Protein AF-A0AAV2DBG2-F1 (afdb_monomer)

Radius of gyration: 15.27 Å; Cα contacts (8 Å, |Δi|>4): 123; chains: 1; bounding box: 31×28×44 Å

Solvent-accessible surface area (backbone atoms only — not comparable to full-atom values): 5952 Å² total; per-residue (Å²): 140,67,103,68,85,64,84,69,66,57,93,91,35,74,80,79,72,72,84,87,57,95,86,74,41,93,91,76,61,77,81,51,56,43,74,41,77,48,75,40,67,80,60,55,74,90,48,40,33,52,67,55,46,46,57,58,35,48,79,74,28,49,59,74,46,64,34,68,58,26,55,67,49,47,97,58,87,45,36,39,35,35,25,40,32,59,64,86,46,84,74,92,127

Sequence (93 aa):
MNAFGGPWLLGDTYPTVHHWFKGFDPWTSEIKSTLVWVQLPELPVEFINAEAVMIIAKLIGRPVRVDRATEAGARAKFARACVEVNLTKPLLS

Mean predicted aligned error: 7.82 Å

Secondary structure (DSSP, 8-state):
--TT-PPP-BTTB--------TT--TTT----EEEEEEEEET--GGG-SHHHHHHHHHHHSEEEEE-HHHHTT---SEEEEEEEEETTSPPP-

Structure (mmCIF, N/CA/C/O backbone):
data_AF-A0AAV2DBG2-F1
#
_entry.id   AF-A0AAV2DBG2-F1
#
loop_
_atom_site.group_PDB
_atom_site.id
_atom_site.type_symbol
_atom_site.label_atom_id
_atom_site.label_alt_id
_atom_site.label_comp_id
_atom_site.label_asym_id
_atom_site.label_entity_id
_atom_site.label_seq_id
_atom_site.pdbx_PDB_ins_code
_atom_site.Cartn_x
_atom_site.Cartn_y
_atom_site.Cartn_z
_atom_site.occupancy
_atom_site.B_iso_or_equiv
_atom_site.auth_seq_id
_atom_site.auth_comp_id
_atom_site.auth_asym_id
_atom_site.auth_atom_id
_atom_site.pdbx_PDB_model_num
ATOM 1 N N . MET A 1 1 ? 9.038 -18.095 6.205 1.00 38.97 1 MET A N 1
ATOM 2 C CA . MET A 1 1 ? 9.323 -17.688 4.812 1.00 38.97 1 MET A CA 1
ATOM 3 C C . MET A 1 1 ? 8.678 -18.733 3.928 1.00 38.97 1 MET A C 1
ATOM 5 O O . MET A 1 1 ? 9.136 -19.865 3.915 1.00 38.97 1 MET A O 1
ATOM 9 N N . ASN A 1 2 ? 7.568 -18.389 3.286 1.00 37.97 2 ASN A N 1
ATOM 10 C CA . ASN A 1 2 ? 6.718 -19.318 2.551 1.00 37.97 2 ASN A CA 1
ATOM 11 C C . ASN A 1 2 ? 6.761 -18.831 1.103 1.00 37.97 2 ASN A C 1
ATOM 13 O O . ASN A 1 2 ? 6.592 -17.636 0.857 1.00 37.97 2 ASN A O 1
ATOM 17 N N . ALA A 1 3 ? 7.023 -19.736 0.166 1.00 38.84 3 ALA A N 1
ATOM 18 C CA . ALA A 1 3 ? 7.479 -19.461 -1.198 1.00 38.84 3 ALA A CA 1
ATOM 19 C C . ALA A 1 3 ? 6.492 -18.719 -2.131 1.00 38.84 3 ALA A C 1
ATOM 21 O O . ALA A 1 3 ? 6.745 -18.640 -3.328 1.00 38.84 3 ALA A O 1
ATOM 22 N N . PHE A 1 4 ? 5.396 -18.146 -1.620 1.00 45.66 4 PHE A N 1
ATOM 23 C CA . PHE A 1 4 ? 4.339 -17.555 -2.448 1.00 45.66 4 PHE A CA 1
ATOM 24 C C . PHE A 1 4 ? 3.881 -16.151 -2.063 1.00 45.66 4 PHE A C 1
ATOM 26 O O . PHE A 1 4 ? 2.907 -15.693 -2.638 1.00 45.66 4 PHE A O 1
ATOM 33 N N . GLY A 1 5 ? 4.546 -15.444 -1.141 1.00 55.75 5 GLY A N 1
ATOM 34 C CA . GLY A 1 5 ? 4.310 -14.001 -0.933 1.00 55.75 5 GLY A CA 1
ATOM 35 C C . GLY A 1 5 ? 2.846 -13.573 -0.718 1.00 55.75 5 GLY A C 1
ATOM 36 O O . GLY A 1 5 ? 2.538 -12.396 -0.895 1.00 55.75 5 GLY A O 1
ATOM 37 N N . GLY A 1 6 ? 1.962 -14.515 -0.379 1.00 56.53 6 GLY A N 1
ATOM 38 C CA . GLY A 1 6 ? 0.558 -14.273 -0.096 1.00 56.53 6 GLY A CA 1
ATOM 39 C C . GLY A 1 6 ? 0.403 -13.584 1.255 1.00 56.53 6 GLY A C 1
ATOM 40 O O . GLY A 1 6 ? 1.332 -13.607 2.072 1.00 56.53 6 GLY A O 1
ATOM 41 N N . PRO A 1 7 ? -0.743 -12.939 1.496 1.00 59.91 7 PRO A N 1
ATOM 42 C CA . PRO A 1 7 ? -0.991 -12.277 2.763 1.00 59.91 7 PRO A CA 1
ATOM 43 C C . PRO A 1 7 ? -0.903 -13.294 3.910 1.00 59.91 7 PRO A C 1
ATOM 45 O O . PRO A 1 7 ? -1.388 -14.420 3.808 1.00 59.91 7 PRO A O 1
ATOM 48 N N . TRP A 1 8 ? -0.208 -12.914 4.982 1.00 65.38 8 TRP A N 1
ATOM 49 C CA . TRP A 1 8 ? -0.028 -13.768 6.151 1.00 65.38 8 TRP A CA 1
ATOM 50 C C . TRP A 1 8 ? -1.394 -14.019 6.786 1.00 65.38 8 TRP A C 1
ATOM 52 O O . TRP A 1 8 ? -2.057 -13.068 7.183 1.00 65.38 8 TRP A O 1
ATOM 62 N N . LEU A 1 9 ? -1.810 -15.278 6.871 1.00 71.69 9 LEU A N 1
ATOM 63 C CA . LEU A 1 9 ? -3.030 -15.690 7.558 1.00 71.69 9 LEU A CA 1
ATOM 64 C C . LEU A 1 9 ? -2.650 -16.390 8.861 1.00 71.69 9 LEU A C 1
ATOM 66 O O . LEU A 1 9 ? -1.785 -17.269 8.864 1.00 71.69 9 LEU A O 1
ATOM 70 N N . LEU A 1 10 ? -3.297 -16.010 9.959 1.00 73.44 10 LEU A N 1
ATOM 71 C CA . LEU A 1 10 ? -3.188 -16.692 11.245 1.00 73.44 10 LEU A CA 1
ATOM 72 C C . LEU A 1 10 ? -4.575 -17.209 11.626 1.00 73.44 10 LEU A C 1
ATOM 74 O O . LEU A 1 10 ? -5.460 -16.417 11.934 1.00 73.44 10 LEU A O 1
ATOM 78 N N . GLY A 1 1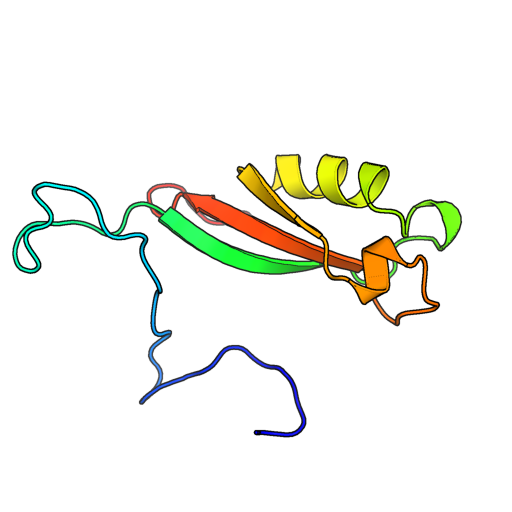1 ? -4.781 -18.528 11.542 1.00 76.00 11 GLY A N 1
ATOM 79 C CA . GLY A 1 11 ? -6.082 -19.153 11.821 1.00 76.00 11 GLY A CA 1
ATOM 80 C C . GLY A 1 11 ? -7.236 -18.515 11.038 1.00 76.00 11 GLY A C 1
ATOM 81 O O . GLY A 1 11 ? -8.216 -18.104 11.644 1.00 76.00 11 GLY A O 1
ATOM 82 N N . ASP A 1 12 ? -7.067 -18.348 9.722 1.00 72.56 12 ASP A N 1
ATOM 83 C CA . ASP A 1 12 ? -8.028 -17.720 8.795 1.00 72.56 12 ASP A CA 1
ATOM 84 C C . ASP A 1 12 ? -8.304 -16.222 9.012 1.00 72.56 12 ASP A C 1
ATOM 86 O O . ASP A 1 12 ? -9.173 -15.641 8.363 1.00 72.56 12 ASP A O 1
ATOM 90 N N . THR A 1 13 ? -7.519 -15.558 9.865 1.00 68.25 13 THR A N 1
ATOM 91 C CA . THR A 1 13 ? -7.592 -14.105 10.067 1.00 68.25 13 THR A CA 1
ATOM 92 C C . THR A 1 13 ? -6.384 -13.385 9.476 1.00 68.25 13 THR A C 1
ATOM 94 O O . THR A 1 13 ? -5.259 -13.893 9.499 1.00 68.25 13 THR A O 1
ATOM 97 N N . TYR A 1 14 ? -6.614 -12.178 8.953 1.00 71.75 14 TYR A N 1
ATOM 98 C CA . TYR A 1 14 ? -5.549 -11.274 8.530 1.00 71.75 14 TYR A CA 1
ATOM 99 C C . TYR A 1 14 ? -5.067 -10.454 9.733 1.00 71.75 14 TYR A C 1
ATOM 101 O O . TYR A 1 14 ? -5.840 -9.654 10.266 1.00 71.75 14 TYR A O 1
ATOM 109 N N . PRO A 1 15 ? -3.806 -10.605 10.169 1.00 72.25 15 PRO A N 1
ATOM 110 C CA . PRO A 1 15 ? -3.236 -9.733 11.173 1.00 72.25 15 PRO A CA 1
ATOM 111 C C . PRO A 1 15 ? -3.064 -8.337 10.570 1.00 72.25 15 PRO A C 1
ATOM 113 O O . PRO A 1 15 ? -2.268 -8.115 9.655 1.00 72.25 15 PRO A O 1
ATOM 116 N N . THR A 1 16 ? -3.831 -7.388 11.091 1.00 70.19 16 THR A N 1
ATOM 117 C CA . THR A 1 16 ? -3.788 -5.990 10.669 1.00 70.19 16 THR A CA 1
ATOM 118 C C . THR A 1 16 ? -2.728 -5.249 11.474 1.00 70.19 16 THR A C 1
ATOM 120 O O . THR A 1 16 ? -2.760 -5.249 12.704 1.00 70.19 16 THR A O 1
ATOM 123 N N . VAL A 1 17 ? -1.784 -4.596 10.794 1.00 71.19 17 VAL A N 1
ATOM 124 C CA . VAL A 1 17 ? -0.773 -3.757 11.450 1.00 71.19 17 VAL A CA 1
ATOM 125 C C . VAL A 1 17 ? -1.270 -2.318 11.471 1.00 71.19 17 VAL A C 1
ATOM 127 O O . VAL A 1 17 ? -1.482 -1.720 10.418 1.00 71.19 17 VAL A O 1
ATOM 130 N N . HIS A 1 18 ? -1.418 -1.756 12.668 1.00 71.31 18 HIS A N 1
ATOM 131 C CA . HIS A 1 18 ? -1.761 -0.351 12.864 1.00 71.31 18 HIS A CA 1
ATOM 132 C C . HIS A 1 18 ? -0.565 0.433 13.395 1.00 71.31 18 HIS A C 1
ATOM 134 O O . HIS A 1 18 ? 0.196 -0.052 14.234 1.00 71.31 18 HIS A O 1
ATOM 140 N N . HIS A 1 19 ? -0.424 1.676 12.940 1.00 72.25 19 HIS A N 1
ATOM 141 C CA . HIS A 1 19 ? 0.498 2.607 13.576 1.00 72.25 19 HIS A CA 1
ATOM 142 C C . HIS A 1 19 ? 0.026 2.914 14.997 1.00 72.25 19 HIS A C 1
ATOM 144 O O . HIS A 1 19 ? -1.138 3.251 15.216 1.00 72.25 19 HIS A O 1
ATOM 150 N N . TRP A 1 20 ? 0.952 2.828 15.950 1.00 78.12 20 TRP A N 1
ATOM 151 C CA . TRP A 1 20 ? 0.705 3.287 17.308 1.00 78.12 20 TRP A CA 1
ATOM 152 C C . TRP A 1 20 ? 0.402 4.789 17.307 1.00 78.12 20 TRP A C 1
ATOM 154 O O . TRP A 1 20 ? 1.075 5.565 16.623 1.00 78.12 20 TRP A O 1
ATOM 164 N N . PHE A 1 21 ? -0.583 5.203 18.100 1.00 79.94 21 PHE A N 1
ATOM 165 C CA . PHE A 1 21 ? -0.893 6.606 18.342 1.00 79.94 21 PHE A CA 1
ATOM 166 C C . PHE A 1 21 ? -1.167 6.841 19.830 1.00 79.94 21 PHE A C 1
ATOM 168 O O . PHE A 1 21 ? -1.570 5.939 20.569 1.00 79.94 21 PHE A O 1
ATOM 175 N N . LYS A 1 22 ? -0.936 8.075 20.284 1.00 85.69 22 LYS A N 1
ATOM 176 C CA . LYS A 1 22 ? -1.165 8.458 21.680 1.00 85.69 22 LYS A CA 1
ATOM 177 C C . LYS A 1 22 ? -2.660 8.360 22.003 1.00 85.69 22 LYS A C 1
ATOM 179 O O . LYS A 1 22 ? -3.465 9.001 21.338 1.00 85.69 22 LYS A O 1
ATOM 184 N N . GLY A 1 23 ? -3.007 7.604 23.043 1.00 83.69 23 GLY A N 1
ATOM 185 C CA . GLY A 1 23 ? -4.401 7.372 23.441 1.00 83.69 23 GLY A CA 1
ATOM 186 C C . GLY A 1 23 ? -5.055 6.159 22.777 1.00 83.69 23 GLY A C 1
ATOM 187 O O . GLY A 1 23 ? -6.267 6.013 22.878 1.00 83.69 23 GLY A O 1
ATOM 188 N N . PHE A 1 24 ? -4.277 5.297 22.117 1.00 83.38 24 PHE A N 1
ATOM 189 C CA . PHE A 1 24 ? -4.761 3.990 21.686 1.00 83.38 24 PHE A CA 1
ATOM 190 C C . PHE A 1 24 ? -5.201 3.153 22.894 1.00 83.38 24 PHE A C 1
ATOM 192 O O . PHE A 1 24 ? -4.402 2.877 23.791 1.00 83.38 24 PHE A O 1
ATOM 199 N N . ASP A 1 25 ? -6.463 2.737 22.881 1.00 85.56 25 ASP A N 1
ATOM 200 C CA . ASP A 1 25 ? -7.049 1.793 23.830 1.00 85.56 25 ASP A CA 1
ATOM 201 C C . ASP A 1 25 ? -7.486 0.530 23.070 1.00 85.56 25 ASP A C 1
ATOM 203 O O . ASP A 1 25 ? -8.383 0.622 22.227 1.00 85.56 25 ASP A O 1
ATOM 207 N N . PRO A 1 26 ? -6.892 -0.644 23.341 1.00 82.75 26 PRO A N 1
ATOM 208 C CA . PRO A 1 26 ? -7.190 -1.872 22.608 1.00 82.75 26 PRO A CA 1
ATOM 209 C C . PRO A 1 26 ? -8.642 -2.350 22.749 1.00 82.75 26 PRO A C 1
ATOM 211 O O . PRO A 1 26 ? -9.078 -3.162 21.938 1.00 82.75 26 PRO A O 1
ATOM 214 N N . TRP A 1 27 ? -9.388 -1.873 23.750 1.00 86.06 27 TRP A N 1
ATOM 215 C CA . TRP A 1 27 ? -10.769 -2.299 23.992 1.00 86.06 27 TRP A CA 1
ATOM 216 C C . TRP A 1 27 ? -11.808 -1.447 23.264 1.00 86.06 27 TRP A C 1
ATOM 218 O O . TRP A 1 27 ? -12.908 -1.923 22.999 1.00 86.06 27 TRP A O 1
ATOM 228 N N . THR A 1 28 ? -11.474 -0.195 22.947 1.00 86.38 28 THR A N 1
ATOM 229 C CA . THR A 1 28 ? -12.412 0.776 22.355 1.00 86.38 28 THR A CA 1
ATOM 230 C C . THR A 1 28 ? -11.970 1.293 20.991 1.00 86.38 28 THR A C 1
ATOM 232 O O . THR A 1 28 ? -12.775 1.859 20.252 1.00 86.38 28 THR A O 1
ATOM 235 N N . SER A 1 29 ? -10.699 1.108 20.631 1.00 83.56 29 SER A N 1
ATOM 236 C CA . SER A 1 29 ? -10.167 1.601 19.364 1.00 83.56 29 SER A CA 1
ATOM 237 C C . SER A 1 29 ? -10.640 0.739 18.203 1.00 83.56 29 SER A C 1
ATOM 239 O O . SER A 1 29 ? -10.313 -0.441 18.102 1.00 83.56 29 SER A O 1
ATOM 241 N N . GLU A 1 30 ? -11.348 1.366 17.273 1.00 83.50 30 GLU A N 1
ATOM 242 C CA . GLU A 1 30 ? -11.715 0.749 16.004 1.00 83.50 30 GLU A CA 1
ATOM 243 C C . GLU A 1 30 ? -10.605 0.913 14.962 1.00 83.50 30 GLU A C 1
ATOM 245 O O . GLU A 1 30 ? -10.053 2.001 14.763 1.00 83.50 30 GLU A O 1
ATOM 250 N N . ILE A 1 31 ? -10.330 -0.168 14.234 1.00 82.94 31 ILE A N 1
ATOM 251 C CA . ILE A 1 31 ? -9.429 -0.174 13.080 1.00 82.94 31 ILE A CA 1
ATOM 252 C C . ILE A 1 31 ? -10.178 0.428 11.886 1.00 82.94 31 ILE A C 1
ATOM 254 O O . ILE A 1 31 ? -11.014 -0.225 11.265 1.00 82.94 31 ILE A O 1
ATOM 258 N N . LYS A 1 32 ? -9.880 1.690 11.561 1.00 87.06 32 LYS A N 1
ATOM 259 C CA . LYS A 1 32 ? -10.544 2.429 10.466 1.00 87.06 32 LYS A CA 1
ATOM 260 C C . LYS A 1 32 ? -9.773 2.397 9.151 1.00 87.06 32 LYS A C 1
ATOM 262 O O . LYS A 1 32 ? -10.350 2.677 8.102 1.00 87.06 32 LYS A O 1
ATOM 267 N N . SER A 1 33 ? -8.486 2.066 9.182 1.00 88.31 33 SER A N 1
ATOM 268 C CA . SER A 1 33 ? -7.659 1.943 7.985 1.00 88.31 33 SER A CA 1
ATOM 269 C C . SER A 1 33 ? -6.662 0.8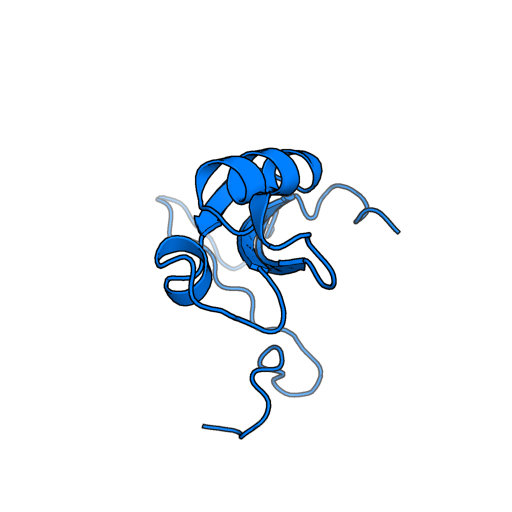01 8.113 1.00 88.31 33 SER A C 1
ATOM 271 O O . SER A 1 33 ? -6.369 0.328 9.204 1.00 88.31 33 SER A O 1
ATOM 273 N N . THR A 1 34 ? -6.143 0.325 6.989 1.00 87.44 34 THR A N 1
ATOM 274 C CA . THR A 1 34 ? -5.057 -0.658 6.981 1.00 87.44 34 THR A CA 1
ATOM 275 C C . THR A 1 34 ? -4.154 -0.457 5.775 1.00 87.44 34 THR A C 1
ATOM 277 O O 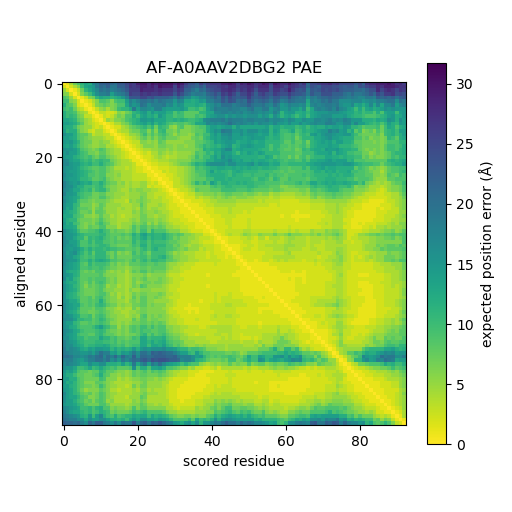. THR A 1 34 ? -4.573 0.086 4.752 1.00 87.44 34 THR A O 1
ATOM 280 N N . LEU A 1 35 ? -2.903 -0.894 5.901 1.00 88.81 35 LEU A N 1
ATOM 281 C CA . LEU A 1 35 ? -1.950 -0.944 4.803 1.00 88.81 35 LEU A CA 1
ATOM 282 C C . LEU A 1 35 ? -2.130 -2.244 4.021 1.00 88.81 35 LEU A C 1
ATOM 284 O O . LEU A 1 35 ? -1.940 -3.334 4.559 1.00 88.81 35 LEU A O 1
ATOM 288 N N . VAL A 1 36 ? -2.432 -2.123 2.732 1.00 87.50 36 VAL A N 1
ATOM 289 C CA . VAL A 1 36 ? -2.522 -3.251 1.801 1.00 87.50 36 VAL A CA 1
ATOM 290 C C . VAL A 1 36 ? -1.497 -3.104 0.690 1.00 87.50 36 VAL A C 1
ATOM 292 O O . VAL A 1 36 ? -1.227 -2.007 0.205 1.00 87.50 36 VAL A O 1
ATOM 295 N N . TRP A 1 37 ? -0.925 -4.226 0.265 1.00 89.19 37 TRP A N 1
ATOM 296 C CA . TRP A 1 37 ? -0.104 -4.271 -0.938 1.00 89.19 37 TRP A CA 1
ATOM 297 C C . TRP A 1 37 ? -0.985 -4.623 -2.129 1.00 89.19 37 TRP A C 1
ATOM 299 O O . TRP A 1 37 ? -1.448 -5.753 -2.246 1.00 89.19 37 TRP A O 1
ATOM 309 N N . VAL A 1 38 ? -1.189 -3.659 -3.019 1.00 89.81 38 VAL A N 1
ATOM 310 C CA . VAL A 1 38 ? -1.928 -3.849 -4.264 1.00 89.81 38 VAL A CA 1
ATOM 311 C C . VAL A 1 38 ? -0.958 -4.280 -5.353 1.00 89.81 38 VAL A C 1
ATOM 313 O O . VAL A 1 38 ? 0.061 -3.622 -5.578 1.00 89.81 38 VAL A O 1
ATOM 316 N N . GLN A 1 39 ? -1.284 -5.373 -6.037 1.00 90.75 39 GLN A N 1
ATOM 317 C CA . GLN A 1 39 ? -0.614 -5.789 -7.264 1.00 90.75 39 GLN A CA 1
ATOM 318 C C . GLN A 1 39 ? -1.380 -5.237 -8.466 1.00 90.75 39 GLN A C 1
ATOM 320 O O . GLN A 1 39 ? -2.595 -5.385 -8.547 1.00 90.75 3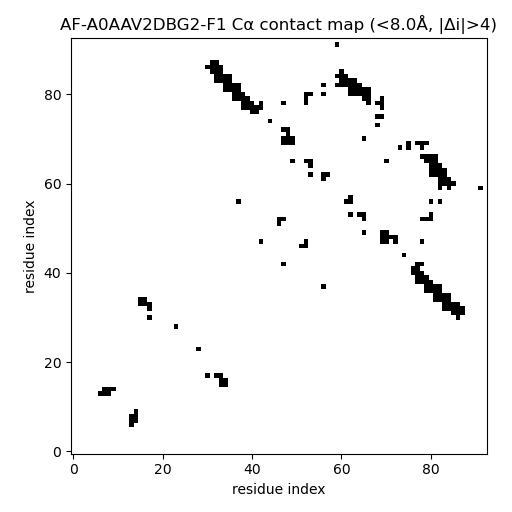9 GLN A O 1
ATOM 325 N N . LEU A 1 40 ? -0.659 -4.613 -9.391 1.00 89.06 40 LEU A N 1
ATOM 326 C CA . LEU A 1 40 ? -1.167 -4.127 -10.667 1.00 89.06 40 LEU A CA 1
ATOM 327 C C . LEU A 1 40 ? -0.636 -5.070 -11.758 1.00 89.06 40 LEU A C 1
ATOM 329 O O . LEU A 1 40 ? 0.491 -4.873 -12.236 1.00 89.06 40 LEU A O 1
ATOM 333 N N . PRO A 1 41 ? -1.368 -6.155 -12.076 1.00 86.00 41 PRO A N 1
ATOM 334 C CA . PRO A 1 41 ? -0.983 -7.048 -13.158 1.00 86.00 41 PRO A CA 1
ATOM 335 C C . PRO A 1 41 ? -1.113 -6.328 -14.503 1.00 86.00 41 PRO A C 1
ATOM 337 O O . PRO A 1 41 ? -1.893 -5.389 -14.635 1.00 86.00 41 PRO A O 1
ATOM 340 N N . GLU A 1 42 ? -0.335 -6.774 -15.490 1.00 84.75 42 GLU A N 1
ATOM 341 C CA . GLU A 1 42 ? -0.470 -6.346 -16.895 1.00 84.75 42 GLU A CA 1
ATOM 342 C C . GLU A 1 42 ? -0.285 -4.842 -17.151 1.00 84.75 42 GLU A C 1
ATOM 344 O O . GLU A 1 42 ? -0.627 -4.342 -18.221 1.00 84.75 42 GLU A O 1
ATOM 349 N N . LEU A 1 43 ? 0.307 -4.114 -16.201 1.00 86.50 43 LEU A N 1
ATOM 350 C CA . LEU A 1 43 ? 0.670 -2.722 -16.418 1.00 86.50 43 LEU A CA 1
ATOM 351 C C . LEU A 1 43 ? 1.707 -2.651 -17.558 1.00 86.50 43 LEU A C 1
ATOM 353 O O . LEU A 1 43 ? 2.749 -3.310 -17.447 1.00 86.50 43 LEU A O 1
ATOM 357 N N . PRO A 1 44 ? 1.455 -1.887 -18.641 1.00 86.94 44 PRO A N 1
ATOM 358 C CA . PR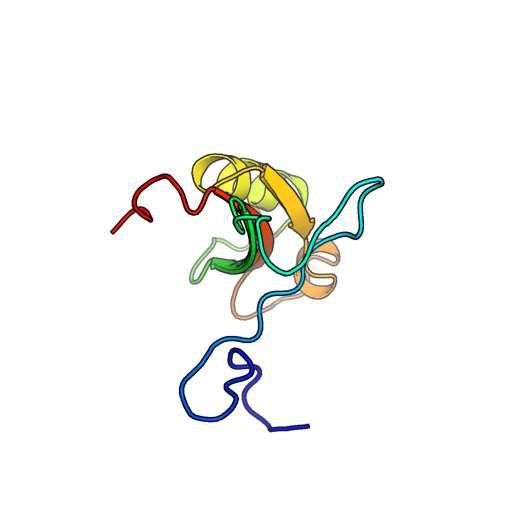O A 1 44 ? 2.415 -1.756 -19.731 1.00 86.94 44 PRO A CA 1
ATOM 359 C C . PRO A 1 44 ? 3.769 -1.279 -19.208 1.00 86.94 44 PRO A C 1
ATOM 361 O O . PRO A 1 44 ? 3.832 -0.503 -18.252 1.00 86.94 44 PRO A O 1
ATOM 364 N N . VAL A 1 45 ? 4.858 -1.760 -19.811 1.00 84.62 45 VAL A N 1
ATOM 365 C CA . VAL A 1 45 ? 6.217 -1.576 -19.274 1.00 84.62 45 VAL A CA 1
ATOM 366 C C . VAL A 1 45 ? 6.592 -0.098 -19.129 1.00 84.62 45 VAL A C 1
ATOM 368 O O . VAL A 1 45 ? 7.273 0.274 -18.180 1.00 84.62 45 VAL A O 1
ATOM 371 N N . GLU A 1 46 ? 6.076 0.753 -20.012 1.00 85.56 46 GLU A N 1
ATOM 372 C CA . GLU A 1 46 ? 6.201 2.210 -19.981 1.00 85.56 46 GLU A CA 1
ATOM 373 C C . GLU A 1 46 ? 5.613 2.857 -18.712 1.00 85.56 46 GLU A C 1
ATOM 375 O O . GLU A 1 46 ? 6.085 3.908 -18.273 1.00 85.56 46 GLU A O 1
ATOM 380 N N . PHE A 1 47 ? 4.634 2.210 -18.078 1.00 85.94 47 PHE A N 1
ATOM 381 C CA . PHE A 1 47 ? 3.984 2.668 -16.850 1.00 85.94 47 PHE A CA 1
ATOM 382 C C . PHE A 1 47 ? 4.504 1.957 -15.591 1.00 85.94 47 PHE A C 1
ATOM 384 O O . PHE A 1 47 ? 4.073 2.287 -14.486 1.00 85.94 47 PHE A O 1
ATOM 391 N N . ILE A 1 48 ? 5.460 1.025 -15.706 1.00 86.31 48 ILE A N 1
ATOM 392 C CA . ILE A 1 48 ? 6.131 0.403 -14.550 1.00 86.31 48 ILE A CA 1
ATOM 393 C C . ILE A 1 48 ? 7.224 1.351 -14.039 1.00 86.31 48 ILE A C 1
ATOM 395 O O . ILE A 1 48 ? 8.422 1.118 -14.169 1.00 86.31 48 ILE A O 1
ATOM 399 N N . ASN A 1 49 ? 6.786 2.465 -13.462 1.00 86.69 49 ASN A N 1
ATOM 400 C CA . ASN A 1 49 ? 7.628 3.420 -12.760 1.00 86.69 49 ASN A CA 1
ATOM 401 C C . ASN A 1 49 ? 6.888 3.949 -11.524 1.00 86.69 49 ASN A C 1
ATOM 403 O O . ASN A 1 49 ? 5.667 3.820 -11.401 1.00 86.69 49 ASN A O 1
ATOM 407 N N . ALA A 1 50 ? 7.633 4.537 -10.589 1.00 90.31 50 ALA A N 1
ATOM 408 C CA . ALA A 1 50 ? 7.076 4.967 -9.311 1.00 90.31 50 ALA A CA 1
ATOM 409 C C . ALA A 1 50 ? 5.952 6.006 -9.462 1.00 90.31 50 ALA A C 1
ATOM 411 O O . ALA A 1 50 ? 4.961 5.939 -8.739 1.00 90.31 50 ALA A O 1
ATOM 412 N N . GLU A 1 51 ? 6.073 6.942 -10.404 1.00 92.12 51 GLU A N 1
ATOM 413 C CA . GLU A 1 51 ? 5.099 8.020 -10.586 1.00 92.12 51 GLU A CA 1
ATOM 414 C C . GLU A 1 51 ? 3.753 7.490 -11.091 1.00 92.12 51 GLU A C 1
ATOM 416 O O . GLU A 1 51 ? 2.722 7.707 -10.448 1.00 92.12 51 GLU A O 1
ATOM 421 N N . ALA A 1 52 ? 3.763 6.728 -12.186 1.00 92.19 52 ALA A N 1
ATOM 422 C CA . ALA A 1 52 ? 2.558 6.140 -12.765 1.00 92.19 52 ALA A CA 1
ATOM 423 C C . ALA A 1 52 ? 1.845 5.212 -11.768 1.00 92.19 52 ALA A C 1
ATOM 425 O O . ALA A 1 52 ? 0.629 5.298 -11.575 1.00 92.19 52 ALA A O 1
ATOM 426 N N . VAL A 1 53 ? 2.606 4.379 -11.057 1.00 93.12 53 VAL A N 1
ATOM 427 C CA . VAL A 1 53 ? 2.062 3.453 -10.057 1.00 93.12 53 VAL A CA 1
ATOM 428 C C . VAL A 1 53 ? 1.461 4.197 -8.863 1.00 93.12 53 VAL A C 1
ATOM 430 O O . VAL A 1 53 ? 0.393 3.816 -8.384 1.00 93.12 53 VAL A O 1
ATOM 433 N N . MET A 1 54 ? 2.081 5.290 -8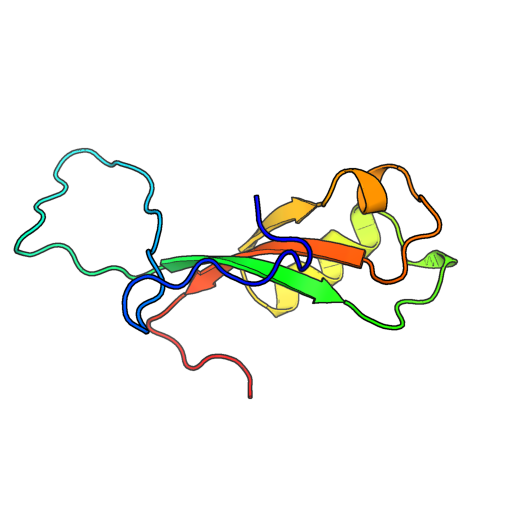.408 1.00 94.31 54 MET A N 1
ATOM 434 C CA . MET A 1 54 ? 1.517 6.137 -7.351 1.00 94.31 54 MET A CA 1
ATOM 435 C C . MET A 1 54 ? 0.221 6.818 -7.789 1.00 94.31 54 MET A C 1
ATOM 437 O O . MET A 1 54 ? -0.693 6.938 -6.976 1.00 94.31 54 MET A O 1
ATOM 441 N N . ILE A 1 55 ? 0.114 7.254 -9.048 1.00 95.00 55 ILE A N 1
ATOM 442 C CA . ILE A 1 55 ? -1.119 7.845 -9.590 1.00 95.00 55 ILE A CA 1
ATOM 443 C C . ILE A 1 55 ? -2.257 6.822 -9.567 1.00 95.00 55 ILE A C 1
ATOM 445 O O . ILE A 1 55 ? -3.327 7.126 -9.043 1.00 95.00 55 ILE A O 1
ATOM 449 N N . ILE A 1 56 ? -2.019 5.600 -10.051 1.00 93.31 56 ILE A N 1
ATOM 450 C CA . ILE A 1 56 ? -3.026 4.527 -10.034 1.00 93.31 56 ILE A CA 1
ATOM 451 C C . ILE A 1 56 ? -3.407 4.172 -8.591 1.00 93.31 56 ILE A C 1
ATOM 453 O O . ILE A 1 56 ? -4.587 4.077 -8.261 1.00 93.31 56 ILE A O 1
ATOM 457 N N . ALA A 1 57 ? -2.423 4.049 -7.697 1.00 93.31 57 ALA A N 1
ATOM 458 C CA . ALA A 1 57 ? -2.652 3.734 -6.289 1.00 93.31 57 ALA A CA 1
ATOM 459 C C . ALA A 1 57 ? -3.554 4.758 -5.567 1.00 93.31 57 ALA A C 1
ATOM 461 O O . ALA A 1 57 ? -4.281 4.376 -4.647 1.00 93.31 57 AL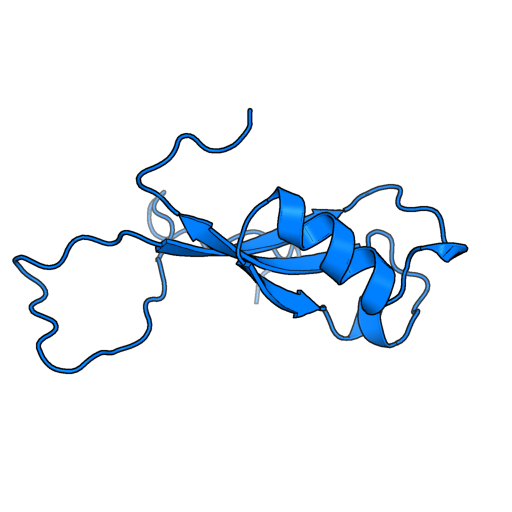A A O 1
ATOM 462 N N . LYS A 1 58 ? -3.563 6.035 -5.990 1.00 94.31 58 LYS A N 1
ATOM 463 C CA . LYS A 1 58 ? -4.454 7.073 -5.425 1.00 94.31 58 LYS A CA 1
ATOM 464 C C . LYS A 1 58 ? -5.933 6.791 -5.664 1.00 94.31 58 LYS A C 1
ATOM 466 O O . LYS A 1 58 ? -6.765 7.264 -4.897 1.00 94.31 58 LYS A O 1
ATOM 471 N N . LEU A 1 59 ? -6.263 6.041 -6.715 1.00 91.88 59 LEU A N 1
ATOM 472 C CA . LEU A 1 59 ? -7.644 5.654 -7.012 1.00 91.88 59 LEU A CA 1
ATOM 473 C C . LEU A 1 59 ? -8.176 4.633 -5.998 1.00 91.88 59 LEU A C 1
ATOM 475 O O . LEU A 1 59 ? -9.382 4.533 -5.798 1.00 91.88 59 LEU A O 1
ATOM 479 N N . ILE A 1 60 ? -7.274 3.897 -5.348 1.00 91.38 60 ILE A N 1
ATOM 480 C CA . ILE A 1 60 ? -7.601 2.839 -4.388 1.00 91.38 60 ILE A CA 1
ATOM 481 C C . ILE A 1 60 ? -7.630 3.390 -2.957 1.00 91.38 60 ILE A C 1
ATOM 483 O O . ILE A 1 60 ? -8.477 3.012 -2.151 1.00 91.38 60 ILE A O 1
ATOM 487 N N . GLY A 1 61 ? -6.707 4.290 -2.623 1.00 92.62 61 GLY A N 1
ATOM 488 C CA . GLY A 1 61 ? -6.584 4.860 -1.284 1.00 92.62 61 GLY A CA 1
ATOM 489 C C . GLY A 1 61 ? -5.440 5.861 -1.200 1.00 92.62 61 GLY A C 1
ATOM 490 O O . GLY A 1 61 ? -5.076 6.483 -2.194 1.00 92.62 61 GLY A O 1
ATOM 491 N N . ARG A 1 62 ? -4.846 6.031 -0.015 1.00 94.19 62 ARG A N 1
ATOM 492 C CA . ARG A 1 62 ? -3.665 6.890 0.148 1.00 94.19 62 ARG A CA 1
ATOM 493 C C . ARG A 1 62 ? -2.405 6.071 -0.152 1.00 94.19 62 ARG A C 1
ATOM 495 O O . ARG A 1 62 ? -2.078 5.185 0.635 1.00 94.19 62 ARG A O 1
ATOM 502 N N . PRO A 1 63 ? -1.660 6.342 -1.236 1.00 94.31 63 PRO A N 1
ATOM 503 C CA . PRO A 1 63 ? -0.422 5.622 -1.500 1.00 94.31 63 PRO A CA 1
ATOM 504 C C . PRO A 1 63 ? 0.605 5.923 -0.411 1.00 94.31 63 PRO A C 1
ATOM 506 O O . PRO A 1 63 ? 0.775 7.075 -0.006 1.00 94.31 63 PRO A O 1
ATOM 509 N N . VAL A 1 64 ? 1.296 4.889 0.053 1.00 93.38 64 VAL A N 1
ATOM 510 C CA . VAL A 1 64 ? 2.316 4.993 1.103 1.00 93.38 64 VAL A CA 1
ATOM 511 C C . VAL A 1 64 ? 3.703 4.731 0.542 1.00 93.38 64 VAL A C 1
ATOM 513 O O . VAL A 1 64 ? 4.650 5.418 0.917 1.00 93.38 64 VAL A O 1
ATOM 516 N N . ARG A 1 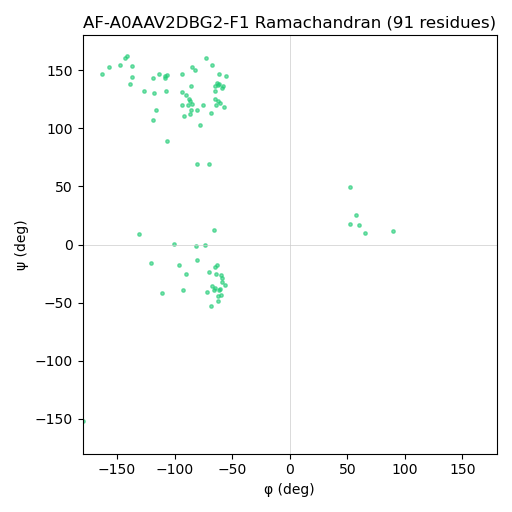65 ? 3.843 3.732 -0.335 1.00 92.00 65 ARG A N 1
ATOM 517 C CA . ARG A 1 65 ? 5.145 3.326 -0.876 1.00 92.00 65 ARG A CA 1
ATOM 518 C C . ARG A 1 65 ? 4.990 2.482 -2.135 1.00 92.00 65 ARG A C 1
ATOM 520 O O . ARG A 1 65 ? 4.076 1.668 -2.196 1.00 92.00 65 ARG A O 1
ATOM 527 N N . VAL A 1 66 ? 5.915 2.596 -3.080 1.00 92.38 66 VAL A N 1
ATOM 528 C CA . VAL A 1 66 ? 6.009 1.682 -4.225 1.00 92.38 66 VAL A CA 1
ATOM 529 C C . VAL A 1 66 ? 6.987 0.551 -3.894 1.00 92.38 66 VAL A C 1
ATOM 531 O O . VAL A 1 66 ? 7.917 0.712 -3.107 1.00 92.38 66 VAL A O 1
ATOM 534 N N . ASP A 1 67 ? 6.742 -0.652 -4.409 1.00 89.38 67 ASP A N 1
ATOM 535 C CA . ASP A 1 67 ? 7.674 -1.760 -4.229 1.00 89.38 67 ASP A CA 1
ATOM 536 C C . ASP A 1 67 ? 9.022 -1.453 -4.893 1.00 89.38 67 ASP A C 1
ATOM 538 O O . ASP A 1 67 ? 9.065 -0.966 -6.019 1.00 89.38 67 ASP A O 1
ATOM 542 N N . ARG A 1 68 ? 10.131 -1.796 -4.229 1.00 87.38 68 ARG A N 1
ATOM 543 C CA . ARG A 1 68 ? 11.481 -1.495 -4.731 1.00 87.38 68 ARG A CA 1
ATOM 544 C C . ARG A 1 68 ? 11.747 -2.051 -6.130 1.00 87.38 68 ARG A C 1
ATOM 546 O O . ARG A 1 68 ? 12.457 -1.414 -6.898 1.00 87.38 68 ARG A O 1
ATOM 553 N N . ALA A 1 69 ? 11.198 -3.218 -6.475 1.00 83.75 69 ALA A N 1
ATOM 554 C CA . ALA A 1 69 ? 11.374 -3.775 -7.815 1.00 83.75 69 ALA A CA 1
ATOM 555 C C . ALA A 1 69 ? 10.648 -2.930 -8.873 1.00 83.75 69 ALA A C 1
ATOM 557 O O . ALA A 1 69 ? 11.156 -2.752 -9.976 1.00 83.75 69 ALA A O 1
ATOM 558 N N . THR A 1 70 ? 9.486 -2.378 -8.518 1.00 82.81 70 THR A N 1
ATOM 559 C CA . THR A 1 70 ? 8.728 -1.449 -9.366 1.00 82.81 70 THR A CA 1
ATOM 560 C C . THR A 1 70 ? 9.420 -0.085 -9.458 1.00 82.81 70 THR A C 1
ATOM 562 O O . THR A 1 70 ? 9.514 0.473 -10.545 1.00 82.81 70 THR A O 1
ATOM 565 N N . GLU A 1 71 ? 9.964 0.437 -8.353 1.00 83.62 71 GLU A N 1
ATOM 566 C CA . GLU A 1 71 ? 10.745 1.688 -8.348 1.00 83.62 71 GLU A CA 1
ATOM 567 C C . GLU A 1 71 ? 12.000 1.588 -9.220 1.00 83.62 71 GLU A C 1
ATOM 569 O O . GLU A 1 71 ? 12.331 2.528 -9.937 1.00 83.62 71 GLU A O 1
ATOM 574 N N . ALA A 1 72 ? 12.674 0.437 -9.198 1.00 82.44 72 ALA A N 1
ATOM 575 C CA . ALA A 1 72 ? 13.853 0.175 -10.017 1.00 82.44 72 ALA A CA 1
ATOM 576 C C . ALA A 1 72 ? 13.535 -0.052 -11.508 1.00 82.44 72 ALA A C 1
ATOM 578 O O . ALA A 1 72 ? 14.454 -0.336 -12.276 1.00 82.44 72 ALA A O 1
ATOM 579 N N . GLY A 1 73 ? 12.259 -0.001 -11.918 1.00 72.19 73 GLY A N 1
ATOM 580 C CA . GLY A 1 73 ? 11.839 -0.332 -13.283 1.00 72.19 73 GLY A CA 1
ATOM 581 C C . GLY A 1 73 ? 12.244 -1.751 -13.691 1.00 72.19 73 GLY A C 1
ATOM 582 O O . GLY A 1 73 ? 12.454 -2.030 -14.872 1.00 72.19 73 GLY A O 1
ATOM 583 N N . ALA A 1 74 ? 12.423 -2.652 -12.716 1.00 72.62 74 ALA A N 1
ATOM 584 C CA . ALA A 1 74 ? 12.788 -4.025 -13.009 1.00 72.62 74 ALA A CA 1
ATOM 585 C C . ALA A 1 74 ? 11.670 -4.657 -13.842 1.00 72.62 74 ALA A C 1
ATOM 587 O O . ALA A 1 74 ? 10.491 -4.358 -13.644 1.00 72.62 74 ALA A O 1
ATOM 588 N N . ARG A 1 75 ? 12.031 -5.565 -14.755 1.00 65.31 75 ARG A N 1
ATOM 589 C CA . ARG A 1 75 ? 11.078 -6.320 -15.582 1.00 65.31 75 ARG A CA 1
ATOM 590 C C . ARG A 1 75 ? 10.318 -7.334 -14.715 1.00 65.31 75 ARG A C 1
ATOM 592 O O . ARG A 1 75 ? 10.563 -8.537 -14.764 1.00 65.31 75 ARG A O 1
ATOM 599 N N . ALA A 1 76 ? 9.459 -6.819 -13.846 1.00 68.25 76 ALA A N 1
ATOM 600 C CA . ALA A 1 76 ? 8.636 -7.561 -12.914 1.00 68.25 76 ALA A CA 1
ATOM 601 C C . ALA A 1 76 ? 7.345 -8.010 -13.607 1.00 68.25 76 ALA A C 1
ATOM 603 O O . ALA A 1 76 ? 6.861 -7.367 -14.534 1.00 68.25 76 ALA A O 1
ATOM 604 N N . LYS A 1 77 ? 6.764 -9.120 -13.140 1.00 75.56 77 LYS A N 1
ATOM 605 C CA . LYS A 1 77 ? 5.481 -9.634 -13.655 1.00 75.56 77 LYS A CA 1
ATOM 606 C C . LYS A 1 77 ? 4.298 -8.694 -13.377 1.00 75.56 77 LYS A C 1
ATOM 608 O O . LYS A 1 77 ? 3.252 -8.836 -13.995 1.00 75.56 77 LYS A O 1
ATOM 613 N N . PHE A 1 78 ? 4.450 -7.794 -12.411 1.00 82.81 78 PHE A N 1
ATOM 614 C CA . PHE A 1 78 ? 3.444 -6.835 -11.974 1.00 82.81 78 PHE A CA 1
ATOM 615 C C . PHE A 1 78 ? 4.143 -5.654 -11.297 1.00 82.81 78 PHE A C 1
ATOM 617 O O . PHE A 1 78 ? 5.215 -5.818 -10.704 1.00 82.81 78 PHE A O 1
ATOM 624 N N . ALA A 1 79 ? 3.505 -4.488 -11.336 1.00 89.75 79 ALA A N 1
ATOM 625 C CA . ALA A 1 79 ? 3.849 -3.387 -10.449 1.00 89.75 79 ALA A CA 1
ATOM 626 C C . ALA A 1 79 ? 3.166 -3.590 -9.089 1.00 89.75 79 ALA A C 1
ATOM 628 O O . ALA A 1 79 ? 2.101 -4.208 -9.006 1.00 89.75 79 ALA A O 1
ATOM 629 N N . ARG A 1 80 ? 3.764 -3.100 -8.002 1.00 91.62 80 ARG A N 1
ATOM 630 C CA . ARG A 1 80 ? 3.180 -3.240 -6.662 1.00 91.62 80 ARG A CA 1
ATOM 631 C C . ARG A 1 80 ? 3.322 -1.960 -5.847 1.00 91.62 80 ARG A C 1
ATOM 633 O O . ARG A 1 80 ? 4.385 -1.346 -5.840 1.00 91.62 80 ARG A O 1
ATOM 640 N N . ALA A 1 81 ? 2.269 -1.590 -5.122 1.00 93.38 81 ALA A N 1
ATOM 641 C CA . ALA A 1 81 ? 2.265 -0.435 -4.226 1.00 93.38 81 ALA A CA 1
ATOM 642 C C . ALA A 1 81 ? 1.572 -0.748 -2.898 1.00 93.38 81 ALA A C 1
ATOM 644 O O . ALA A 1 81 ? 0.603 -1.498 -2.841 1.00 93.38 81 ALA A O 1
ATOM 645 N N . CYS A 1 82 ? 2.092 -0.169 -1.824 1.00 92.06 82 CYS A N 1
ATOM 646 C CA . CYS A 1 82 ? 1.485 -0.150 -0.507 1.00 92.06 82 CYS A CA 1
ATOM 647 C C . CYS A 1 82 ? 0.529 1.039 -0.434 1.00 92.06 82 CYS A C 1
ATOM 649 O O . CYS A 1 82 ? 0.941 2.183 -0.658 1.00 92.06 82 CYS A O 1
ATOM 651 N N . VAL A 1 83 ? -0.729 0.767 -0.112 1.00 92.50 83 VAL A N 1
ATOM 652 C CA . VAL A 1 83 ? -1.811 1.746 -0.051 1.00 92.50 83 VAL A CA 1
ATOM 653 C C . VAL A 1 83 ? -2.481 1.642 1.308 1.00 92.50 83 VAL A C 1
ATOM 655 O O . VAL A 1 83 ? -2.813 0.553 1.764 1.00 92.50 83 VAL A O 1
ATOM 658 N N . GLU A 1 84 ? -2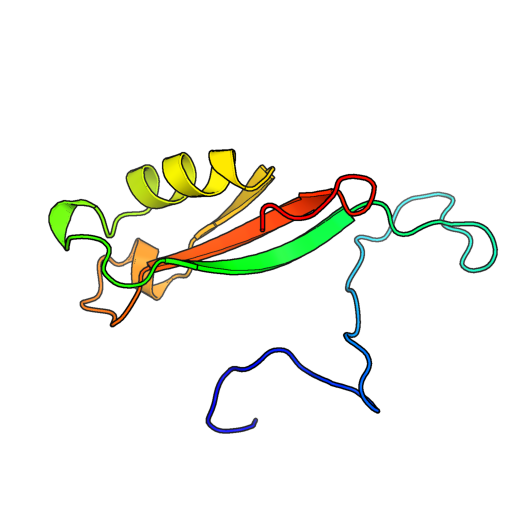.681 2.780 1.960 1.00 91.56 84 GLU A N 1
ATOM 659 C CA . GLU A 1 84 ? -3.563 2.874 3.112 1.00 91.56 84 GLU A CA 1
ATOM 660 C C . GLU A 1 84 ? -5.009 2.979 2.614 1.00 91.56 84 GLU A C 1
ATOM 662 O O . GLU A 1 84 ? -5.382 3.945 1.939 1.00 91.56 84 GLU A O 1
ATOM 667 N N . VAL A 1 85 ? -5.815 1.969 2.933 1.00 90.69 85 VAL A N 1
ATOM 668 C CA . VAL A 1 85 ? -7.235 1.893 2.572 1.00 90.69 85 VAL A CA 1
ATOM 669 C C . VAL A 1 85 ? -8.105 2.146 3.791 1.00 90.69 85 VAL A C 1
ATOM 671 O O . VAL A 1 85 ? -7.748 1.775 4.907 1.00 90.69 85 VAL A O 1
ATOM 674 N N . ASN A 1 86 ? -9.252 2.786 3.576 1.00 89.44 86 ASN A N 1
ATOM 675 C CA . ASN A 1 86 ? -10.238 3.032 4.621 1.00 89.44 86 ASN A CA 1
ATOM 676 C C . ASN A 1 86 ? -11.211 1.843 4.697 1.00 89.44 86 ASN A C 1
ATOM 678 O O . ASN A 1 86 ? -11.901 1.559 3.723 1.00 89.44 86 ASN A O 1
ATOM 682 N N . LEU A 1 87 ? -11.274 1.188 5.857 1.00 87.69 87 LEU A N 1
ATOM 683 C CA . LEU A 1 87 ? -12.114 0.016 6.119 1.00 87.69 87 LEU A CA 1
ATOM 684 C C . LEU A 1 87 ? -13.576 0.367 6.424 1.00 87.69 87 LEU A C 1
ATOM 686 O O . LEU A 1 87 ? -14.438 -0.504 6.393 1.00 87.69 87 LEU A O 1
ATOM 690 N N . THR A 1 88 ? -13.882 1.637 6.694 1.00 89.44 88 THR A N 1
ATOM 691 C CA . THR A 1 88 ? -15.258 2.120 6.883 1.00 89.44 88 THR A CA 1
ATOM 692 C C . THR A 1 88 ? -15.970 2.381 5.555 1.00 89.44 88 THR A C 1
ATOM 694 O O . THR A 1 88 ? -17.113 2.838 5.548 1.00 89.44 88 THR A O 1
ATOM 697 N N . LYS A 1 89 ? -15.288 2.175 4.425 1.00 86.56 89 LYS A N 1
ATOM 698 C CA . LYS A 1 89 ? -15.858 2.244 3.080 1.00 86.56 89 LYS A CA 1
ATOM 699 C C . LYS A 1 89 ? -15.819 0.846 2.465 1.00 86.56 89 LYS A C 1
ATOM 701 O O . LYS A 1 89 ? -14.877 0.104 2.742 1.00 86.56 89 LYS A O 1
ATOM 706 N N . PRO A 1 90 ? -16.806 0.479 1.630 1.00 82.19 90 PRO A N 1
ATOM 707 C CA . PRO A 1 90 ? -16.719 -0.762 0.880 1.00 82.19 90 PRO A CA 1
ATOM 708 C C . PRO A 1 90 ? -15.448 -0.746 0.030 1.00 82.19 90 PRO A C 1
ATOM 710 O O . PRO A 1 90 ? -15.116 0.268 -0.592 1.00 82.19 90 PRO A O 1
ATOM 713 N N . LEU A 1 91 ? -14.738 -1.872 0.023 1.00 72.12 91 LEU A N 1
ATOM 714 C CA . LEU A 1 91 ? -13.669 -2.085 -0.940 1.00 72.12 91 LEU A CA 1
ATOM 715 C C . LEU A 1 91 ? -14.298 -2.067 -2.335 1.00 72.12 91 LEU A C 1
ATOM 717 O O . LEU A 1 91 ? -15.386 -2.611 -2.527 1.00 72.12 91 LEU A O 1
ATOM 721 N N . LEU A 1 92 ? -13.640 -1.400 -3.283 1.00 67.19 92 LEU A N 1
ATOM 722 C CA . LEU A 1 92 ? -14.060 -1.422 -4.682 1.00 67.19 92 LEU A CA 1
ATOM 723 C C . LEU A 1 92 ? -14.091 -2.893 -5.132 1.00 67.19 92 LEU A C 1
ATOM 725 O O . LEU A 1 92 ? -13.067 -3.571 -5.034 1.00 67.19 92 LEU A O 1
ATOM 729 N N . SER A 1 93 ? -15.274 -3.378 -5.521 1.00 52.66 93 SER A N 1
ATOM 730 C CA . SER A 1 93 ? -15.504 -4.747 -6.003 1.00 52.66 93 SER A CA 1
ATOM 731 C C . SER A 1 93 ? -15.241 -4.865 -7.492 1.00 52.66 93 SER A C 1
ATOM 733 O O . SER A 1 93 ? -15.769 -3.982 -8.210 1.00 52.66 93 SER A O 1
#

Nearest PDB structures (foldseek):
  5hjk-assembly1_A  TM=2.756E-01  e=9.607E+00  Pyrococcus abyssi GE5
  7zvs-assembly3_C  TM=2.838E-01  e=9.012E+00  Schistosoma mansoni

pLDDT: mean 81.27, std 12.98, range [37.97, 95.0]

InterPro domains:
  IPR040256 Uncharacterized protein At4g02000-like [PTHR31286] (5-92)

Organism: NCBI:txid586398

Foldseek 3Di:
DDPPPDQDADPNDGDFDDDDDPPDDVVPDDDFKGKDKDWAAPDPLVQLAPVSVCVVLVVQAHWDAWDPCSNVSHPDRTTITIHIHTPVDDGDD